Protein AF-A0A099D1D5-F1 (afdb_monomer_lite)

InterPro domains:
  IPR009319 Lactococcus phage , Structural protein [PF06152] (15-95)

Foldseek 3Di:
DPPPPVVVPDPVVVVVVPDPPPVHPDDDDDDDPPPDDDDPDPDDPCNVLVVVLLVLLVQLQVLVLQLLVPPDPVSVVVSVVSNVVSVVVNVVSVVVGVDDDDVVSSDDDPCNNPPDDDPDD

pLDDT: mean 83.21, std 16.21, range [38.31, 98.25]

Secondary structure (DSSP, 8-state):
---STTGGG-HHHHHHTTTT-TT---------TTTSPPPS-SS-TTHHHHHHHHHHHHHHHHHHHHHHT-SSHHHHHHHHHHHHHHHHHHHHHHHSSSPPP-GGGGPPPGGGT--------

Sequence (121 aa):
MVSDAVRLRDRSMRRAAGLFHPNCRHRSSMYVPGVTPRPTSTRAPDDDARQHLRYLERQVRAWKKREAAALSEAAATRARSKIRESQARIRGHVDSTPTKRQRARERISPRQLTQFPHETS

Radius of gyration: 21.99 Å; chains: 1; bounding box: 48×41×61 Å

Organism: NCBI:txid414996

Structure (mmCIF, N/CA/C/O backbone):
data_AF-A0A099D1D5-F1
#
_entry.id   AF-A0A099D1D5-F1
#
loop_
_atom_site.group_PDB
_atom_site.id
_atom_site.type_symbol
_atom_site.label_atom_id
_atom_site.label_alt_id
_atom_site.label_comp_id
_atom_site.label_asym_id
_atom_site.label_entity_id
_atom_site.label_seq_id
_atom_site.pdbx_PDB_ins_code
_atom_site.Cartn_x
_atom_site.Cartn_y
_atom_site.Cartn_z
_atom_site.occupancy
_atom_site.B_iso_or_equiv
_atom_site.auth_seq_id
_atom_site.auth_comp_id
_atom_site.auth_asym_id
_atom_site.auth_atom_id
_atom_site.pdbx_PDB_model_num
ATOM 1 N N . MET A 1 1 ? 7.217 27.751 -36.805 1.00 38.31 1 MET A N 1
ATOM 2 C CA . MET A 1 1 ? 6.575 26.945 -35.740 1.00 38.31 1 MET A CA 1
ATOM 3 C C . MET A 1 1 ? 7.466 25.749 -35.361 1.00 38.31 1 MET A C 1
ATOM 5 O O . MET A 1 1 ? 7.133 24.621 -35.686 1.00 38.31 1 MET A O 1
ATOM 9 N N . VAL A 1 2 ? 8.627 25.971 -34.718 1.00 39.59 2 VAL A N 1
ATOM 10 C CA . VAL A 1 2 ? 9.614 24.899 -34.388 1.00 39.59 2 VAL A CA 1
ATOM 11 C C . VAL A 1 2 ? 10.000 24.914 -32.891 1.00 39.59 2 VAL A C 1
ATOM 13 O O . VAL A 1 2 ? 11.037 24.395 -32.493 1.00 39.59 2 VAL A O 1
ATOM 16 N N . SER A 1 3 ? 9.182 25.518 -32.022 1.00 42.84 3 SER A N 1
ATOM 17 C CA . SER A 1 3 ? 9.655 25.933 -30.687 1.00 42.84 3 SER A CA 1
ATOM 18 C C . SER A 1 3 ? 9.231 25.060 -29.499 1.00 42.84 3 SER A C 1
ATOM 20 O O . SER A 1 3 ? 9.783 25.250 -28.418 1.00 42.84 3 SER A O 1
ATOM 22 N N . ASP A 1 4 ? 8.360 24.059 -29.667 1.00 47.91 4 ASP A N 1
ATOM 23 C CA . ASP A 1 4 ? 7.929 23.214 -28.532 1.00 47.91 4 ASP A CA 1
ATOM 24 C C . ASP A 1 4 ? 8.644 21.856 -28.428 1.00 47.91 4 ASP A C 1
ATOM 26 O O . ASP A 1 4 ? 8.807 21.324 -27.331 1.00 47.91 4 ASP A O 1
ATOM 30 N N . ALA A 1 5 ? 9.189 21.317 -29.524 1.00 44.56 5 ALA A N 1
ATOM 31 C CA . ALA A 1 5 ? 9.855 20.005 -29.512 1.00 44.56 5 ALA A CA 1
ATOM 32 C C . ALA A 1 5 ? 11.318 20.034 -29.012 1.00 44.56 5 ALA A C 1
ATOM 34 O O . ALA A 1 5 ? 11.881 18.999 -28.642 1.00 44.56 5 ALA A O 1
ATOM 35 N N . VAL A 1 6 ? 11.965 21.206 -28.995 1.00 46.78 6 VAL A N 1
ATOM 36 C CA . VAL A 1 6 ? 13.348 21.363 -28.495 1.00 46.78 6 VAL A CA 1
ATOM 37 C C . VAL A 1 6 ? 13.376 21.540 -26.969 1.00 46.78 6 VAL A C 1
ATOM 39 O O . VAL A 1 6 ? 14.327 21.103 -26.320 1.00 46.78 6 VAL A O 1
ATOM 42 N N . ARG A 1 7 ? 12.304 22.079 -26.372 1.00 45.16 7 ARG A N 1
ATOM 43 C CA . ARG A 1 7 ? 12.214 22.418 -24.937 1.00 45.16 7 ARG A CA 1
ATOM 44 C C . ARG A 1 7 ? 12.351 21.230 -23.992 1.00 45.16 7 ARG A C 1
ATOM 46 O O . ARG A 1 7 ? 12.932 21.355 -22.923 1.00 45.16 7 ARG A O 1
ATOM 53 N N . LEU A 1 8 ? 11.900 20.049 -24.399 1.00 49.91 8 LEU A N 1
ATOM 54 C CA . LEU A 1 8 ? 12.033 18.847 -23.579 1.00 49.91 8 LEU A CA 1
ATOM 55 C C . LEU A 1 8 ? 13.401 18.171 -23.708 1.00 49.91 8 LEU A C 1
ATOM 57 O O . LEU A 1 8 ? 13.542 17.073 -23.188 1.00 49.91 8 LEU A O 1
ATOM 61 N N . ARG A 1 9 ? 14.411 18.732 -24.388 1.00 55.81 9 ARG A N 1
ATOM 62 C CA . ARG A 1 9 ? 15.760 18.124 -24.457 1.00 55.81 9 ARG A CA 1
ATOM 63 C C . ARG A 1 9 ? 16.641 18.476 -23.260 1.00 55.81 9 ARG A C 1
ATOM 65 O O . ARG A 1 9 ? 17.536 17.699 -22.938 1.00 55.81 9 ARG A O 1
ATOM 72 N N . ASP A 1 10 ? 16.353 19.582 -22.578 1.00 66.44 10 ASP A N 1
ATOM 73 C CA . ASP A 1 10 ? 17.105 20.008 -21.403 1.00 66.44 10 ASP A CA 1
ATOM 74 C C . ASP A 1 10 ? 16.725 19.188 -20.153 1.00 66.44 10 ASP A C 1
ATOM 76 O O . ASP A 1 10 ? 15.554 19.011 -19.800 1.00 66.44 10 ASP A O 1
ATOM 80 N N . ARG A 1 11 ? 17.744 18.674 -19.458 1.00 65.50 11 ARG A N 1
ATOM 81 C CA . ARG A 1 11 ? 17.602 17.901 -18.218 1.00 65.50 11 ARG A CA 1
ATOM 82 C C . ARG A 1 11 ? 17.013 18.750 -17.090 1.00 65.50 11 ARG A C 1
ATOM 84 O O . ARG A 1 11 ? 16.318 18.189 -16.241 1.00 65.50 11 ARG A O 1
ATOM 91 N N . SER A 1 12 ? 17.285 20.057 -17.067 1.00 71.25 12 SER A N 1
ATOM 92 C CA . SER A 1 12 ? 16.803 20.963 -16.017 1.00 71.25 12 SER A CA 1
ATOM 93 C C . SER A 1 12 ? 15.268 21.058 -16.021 1.00 71.25 12 SER A C 1
ATOM 95 O O . SER A 1 12 ? 14.624 20.813 -15.000 1.00 71.25 12 SER A O 1
ATOM 97 N N . MET A 1 13 ? 14.671 21.246 -17.201 1.00 68.38 13 MET A N 1
ATOM 98 C CA . MET A 1 13 ? 13.221 21.332 -17.388 1.00 68.38 13 MET A CA 1
ATOM 99 C C . MET A 1 13 ? 12.520 20.002 -17.097 1.00 68.38 13 MET A C 1
ATOM 101 O O . MET A 1 13 ? 11.460 19.975 -16.479 1.00 68.38 13 MET A O 1
ATOM 105 N N . ARG A 1 14 ? 13.135 18.866 -17.456 1.00 72.25 14 ARG A N 1
ATOM 106 C CA . ARG A 1 14 ? 12.592 17.541 -17.105 1.00 72.25 14 ARG A CA 1
ATOM 107 C C . ARG A 1 14 ? 12.571 17.302 -15.598 1.00 72.25 14 ARG A C 1
ATOM 109 O O . ARG A 1 14 ? 11.641 16.677 -15.099 1.00 72.25 14 ARG A O 1
ATOM 116 N N . ARG A 1 15 ? 13.588 17.775 -14.871 1.00 80.00 15 ARG A N 1
ATOM 117 C CA . ARG A 1 15 ? 13.624 17.705 -13.402 1.00 80.00 15 ARG A CA 1
ATOM 118 C C . ARG A 1 15 ? 12.544 18.579 -12.776 1.00 80.00 15 ARG A C 1
ATOM 120 O O . ARG A 1 15 ? 11.869 18.108 -11.868 1.00 80.00 15 ARG A O 1
ATOM 127 N N . ALA A 1 16 ? 12.328 19.784 -13.306 1.00 82.06 16 ALA A N 1
ATOM 128 C CA . ALA A 1 16 ? 11.200 20.628 -12.908 1.00 82.06 16 ALA A CA 1
ATOM 129 C C . ALA A 1 16 ? 9.847 19.932 -13.163 1.00 82.06 16 ALA A C 1
ATOM 131 O O . ALA A 1 16 ? 8.938 20.030 -12.347 1.00 82.06 16 ALA A O 1
ATOM 132 N N . ALA A 1 17 ? 9.752 19.134 -14.231 1.00 81.00 17 ALA A N 1
ATOM 133 C CA . ALA A 1 17 ? 8.604 18.277 -14.530 1.00 81.00 17 ALA A CA 1
ATOM 134 C C . ALA A 1 17 ? 8.571 16.937 -13.748 1.00 81.00 17 ALA A C 1
ATOM 136 O O . ALA A 1 17 ? 7.743 16.076 -14.039 1.00 81.00 17 ALA A O 1
ATOM 137 N N . GLY A 1 18 ? 9.457 16.726 -12.765 1.00 80.94 18 GLY A N 1
ATOM 138 C CA . GLY A 1 18 ? 9.436 15.564 -11.865 1.00 80.94 18 GLY A CA 1
ATOM 139 C C . GLY A 1 18 ? 10.392 14.414 -12.214 1.00 80.94 18 GLY A C 1
ATOM 140 O O . GLY A 1 18 ? 10.430 13.404 -11.507 1.00 80.94 18 GLY A O 1
ATOM 141 N N . LEU A 1 19 ? 11.216 14.520 -13.258 1.00 83.62 19 LEU A N 1
ATOM 142 C CA . LEU A 1 19 ? 12.238 13.506 -13.535 1.00 83.62 19 LEU A CA 1
ATOM 143 C C . LEU A 1 19 ? 13.230 13.404 -12.358 1.00 83.62 19 LEU A C 1
ATOM 145 O O . LEU A 1 19 ? 13.804 14.407 -11.943 1.00 83.62 19 LEU A O 1
ATOM 149 N N . PHE A 1 20 ? 13.476 12.182 -11.871 1.00 84.81 20 PHE A N 1
ATOM 150 C CA . PHE A 1 20 ? 14.286 11.888 -10.673 1.00 84.81 20 PHE A CA 1
ATOM 151 C C . PHE A 1 20 ? 13.692 12.360 -9.329 1.00 84.81 20 PHE A C 1
ATOM 153 O O . PHE A 1 20 ? 14.436 12.529 -8.365 1.00 84.81 20 PHE A O 1
ATOM 160 N N . HIS A 1 21 ? 12.368 12.533 -9.212 1.00 82.25 21 HIS A N 1
ATOM 161 C CA . HIS A 1 21 ? 11.742 12.709 -7.892 1.00 82.25 21 HIS A CA 1
ATOM 162 C C . HIS A 1 21 ? 11.942 11.450 -7.002 1.00 82.25 21 HIS A C 1
ATOM 164 O O . HIS A 1 21 ? 12.177 10.365 -7.531 1.00 82.25 21 HIS A O 1
ATOM 170 N N . PRO A 1 22 ? 11.797 11.517 -5.664 1.00 82.00 22 PRO A N 1
ATOM 171 C CA . PRO A 1 22 ? 12.161 10.407 -4.761 1.00 82.00 22 PRO A CA 1
ATOM 172 C C . PRO A 1 22 ? 11.474 9.053 -5.033 1.00 82.00 22 PRO A C 1
ATOM 174 O O . PRO A 1 22 ? 12.060 7.995 -4.835 1.00 82.00 22 PRO A O 1
ATOM 177 N N . ASN A 1 23 ? 10.229 9.073 -5.517 1.00 74.44 23 ASN A N 1
ATOM 178 C CA . ASN A 1 23 ? 9.481 7.872 -5.927 1.00 74.44 23 ASN A CA 1
ATOM 179 C C . ASN A 1 23 ? 9.704 7.453 -7.398 1.00 74.44 23 ASN A C 1
ATOM 181 O O . ASN A 1 23 ? 9.134 6.460 -7.849 1.00 74.44 23 ASN A O 1
ATOM 185 N N . CYS A 1 24 ? 10.491 8.212 -8.157 1.00 76.38 24 CYS A N 1
ATOM 186 C CA . CYS A 1 24 ? 10.741 8.035 -9.581 1.00 76.38 24 CYS A CA 1
ATOM 187 C C . CYS A 1 24 ? 11.914 7.071 -9.771 1.00 76.38 24 CYS A C 1
ATOM 189 O O . CYS A 1 24 ? 13.004 7.315 -9.264 1.00 76.38 24 CYS A O 1
ATOM 191 N N . ARG A 1 25 ? 11.731 5.987 -10.529 1.00 76.19 25 ARG A N 1
ATOM 192 C CA . ARG A 1 25 ? 12.775 4.959 -10.738 1.00 76.19 25 ARG A CA 1
ATOM 193 C C . ARG A 1 25 ? 13.635 5.169 -11.977 1.00 76.19 25 ARG A C 1
ATOM 195 O O . ARG A 1 25 ? 14.268 4.238 -12.465 1.00 76.19 25 ARG A O 1
ATOM 202 N N . HIS A 1 26 ? 13.638 6.381 -12.510 1.00 81.62 26 HIS A N 1
ATOM 203 C CA . HIS A 1 26 ? 14.430 6.686 -13.688 1.00 81.62 26 HIS A CA 1
ATOM 204 C C . HIS A 1 26 ? 15.918 6.563 -13.365 1.00 81.62 26 HIS A C 1
ATOM 206 O O . HIS A 1 26 ? 16.386 7.030 -12.327 1.00 81.62 26 HIS A O 1
ATOM 212 N N . ARG A 1 27 ? 16.664 5.955 -14.286 1.00 79.19 27 ARG A N 1
ATOM 213 C CA . ARG A 1 27 ? 18.122 5.856 -14.234 1.00 79.19 27 ARG A CA 1
ATOM 214 C C . ARG A 1 27 ? 18.702 6.624 -15.412 1.00 79.19 27 ARG A C 1
ATOM 216 O O . ARG A 1 27 ? 18.189 6.530 -16.522 1.00 79.19 27 ARG A O 1
ATOM 223 N N . SER A 1 28 ? 19.770 7.380 -15.177 1.00 84.12 28 SER A N 1
ATOM 224 C CA . SER A 1 28 ? 20.588 7.931 -16.259 1.00 84.12 28 SER A CA 1
ATOM 225 C C . SER A 1 28 ? 21.691 6.942 -16.618 1.00 84.12 28 SER A C 1
ATOM 227 O O . SER A 1 28 ? 22.440 6.518 -15.740 1.00 84.12 28 SER A O 1
ATOM 229 N N . SER A 1 29 ? 21.806 6.608 -17.898 1.00 83.31 29 SER A N 1
ATOM 230 C CA . SER A 1 29 ? 22.930 5.866 -18.471 1.00 83.31 29 SER A CA 1
ATOM 231 C C . SER A 1 29 ? 23.528 6.654 -19.633 1.00 83.31 29 SER A C 1
ATOM 233 O O . SER A 1 29 ? 22.834 7.456 -20.260 1.00 83.31 29 SER A O 1
ATOM 235 N N . MET A 1 30 ? 24.813 6.434 -19.911 1.00 87.31 30 MET A N 1
ATOM 236 C CA . MET A 1 30 ? 25.472 7.009 -21.082 1.00 87.31 30 MET A CA 1
ATOM 237 C C . MET A 1 30 ? 24.898 6.389 -22.359 1.00 87.31 30 MET A C 1
ATOM 239 O O . MET A 1 30 ? 24.620 5.191 -22.390 1.00 87.31 30 MET A O 1
ATOM 243 N N . TYR A 1 31 ? 24.715 7.209 -23.392 1.00 86.62 31 TYR A N 1
ATOM 244 C CA . TYR A 1 31 ? 24.371 6.760 -24.737 1.00 86.62 31 TYR A CA 1
ATOM 245 C C . TYR A 1 31 ? 25.647 6.714 -25.580 1.00 86.62 31 TYR A C 1
ATOM 247 O O . TYR A 1 31 ? 26.373 7.706 -25.635 1.00 86.62 31 TYR A O 1
ATOM 255 N N . VAL A 1 32 ? 25.907 5.579 -26.226 1.00 92.19 32 VAL A N 1
ATOM 256 C CA . VAL A 1 32 ? 27.046 5.372 -27.126 1.00 92.19 32 VAL A CA 1
ATOM 257 C C . VAL A 1 32 ? 26.489 5.010 -28.506 1.00 92.19 32 VAL A C 1
ATOM 259 O O . VAL A 1 32 ? 25.877 3.945 -28.648 1.00 92.19 32 VAL A O 1
ATOM 262 N N . PRO A 1 33 ? 26.656 5.872 -29.527 1.00 90.38 33 PRO A N 1
ATOM 263 C CA . PRO A 1 33 ? 26.159 5.604 -30.874 1.00 90.38 33 PRO A CA 1
ATOM 264 C C . PRO A 1 33 ? 26.642 4.246 -31.400 1.00 90.38 33 PRO A C 1
ATOM 266 O O . PRO A 1 33 ? 27.806 3.898 -31.241 1.00 90.38 33 PRO A O 1
ATOM 269 N N . GLY A 1 34 ? 25.740 3.463 -31.994 1.00 90.88 34 GLY A N 1
ATOM 270 C CA . GLY A 1 34 ? 26.055 2.136 -32.543 1.00 90.88 34 GLY A CA 1
ATOM 271 C C . GLY A 1 34 ? 26.193 1.006 -31.514 1.00 90.88 34 GLY A C 1
ATOM 272 O O . GLY A 1 34 ? 26.165 -0.154 -31.905 1.00 90.88 34 GLY A O 1
ATOM 273 N N . VAL A 1 35 ? 26.278 1.317 -30.215 1.00 91.50 35 VAL A N 1
ATOM 274 C CA . VAL A 1 35 ? 26.417 0.316 -29.140 1.00 91.50 35 VAL A CA 1
ATOM 275 C C . VAL A 1 35 ? 25.187 0.278 -28.238 1.00 91.50 35 VAL A C 1
ATOM 277 O O . VAL A 1 35 ? 24.691 -0.795 -27.906 1.00 91.50 35 VAL A O 1
ATOM 280 N N . THR A 1 36 ? 24.666 1.435 -27.819 1.00 87.12 36 THR A N 1
ATOM 281 C CA . THR A 1 36 ? 23.516 1.468 -26.908 1.00 87.12 36 THR A CA 1
ATOM 282 C C . THR A 1 36 ? 22.204 1.335 -27.676 1.00 87.12 36 THR A C 1
ATOM 284 O O . THR A 1 36 ? 21.883 2.229 -28.468 1.00 87.12 36 THR A O 1
ATOM 287 N N . PRO A 1 37 ? 21.406 0.282 -27.423 1.00 83.12 37 PRO A N 1
ATOM 288 C CA . PRO A 1 37 ? 20.100 0.148 -28.044 1.00 83.12 37 PRO A CA 1
ATOM 289 C C . PRO A 1 37 ? 19.169 1.259 -27.554 1.00 83.12 37 PRO A C 1
ATOM 291 O O . PRO A 1 37 ? 19.215 1.683 -26.394 1.00 83.12 37 PRO A O 1
ATOM 294 N N . ARG A 1 38 ? 18.293 1.732 -28.443 1.00 81.12 38 ARG A N 1
ATOM 295 C CA . ARG A 1 38 ? 17.258 2.695 -28.067 1.00 81.12 38 ARG A CA 1
ATOM 296 C C . ARG A 1 38 ? 16.272 2.014 -27.103 1.00 81.12 38 ARG A C 1
ATOM 298 O O . ARG A 1 38 ? 15.743 0.959 -27.449 1.00 81.12 38 ARG A O 1
ATOM 305 N N . PRO A 1 39 ? 15.982 2.601 -25.928 1.00 72.88 39 PRO A N 1
ATOM 306 C CA . PRO A 1 39 ? 14.974 2.045 -25.035 1.00 72.88 39 PRO A CA 1
ATOM 307 C C . PRO A 1 39 ? 13.593 2.107 -25.700 1.00 72.88 39 PRO A C 1
ATOM 309 O O . PRO A 1 39 ? 13.210 3.138 -26.254 1.00 72.88 39 PRO A O 1
ATOM 312 N N . THR A 1 40 ? 12.851 1.002 -25.645 1.00 77.06 40 THR A N 1
ATOM 313 C CA . THR A 1 40 ? 11.513 0.861 -26.245 1.00 77.06 40 THR A CA 1
ATOM 314 C C . THR A 1 40 ? 10.390 1.268 -25.296 1.00 77.06 40 THR A C 1
ATOM 316 O O . THR A 1 40 ? 9.348 1.735 -25.744 1.00 77.06 40 THR A O 1
ATOM 319 N N . SER A 1 41 ? 10.594 1.141 -23.983 1.00 74.06 41 SER A N 1
ATOM 320 C CA . SER A 1 41 ? 9.650 1.622 -22.976 1.00 74.06 41 SER A CA 1
ATOM 321 C C . SER A 1 41 ? 10.364 2.008 -21.681 1.00 74.06 41 SER A C 1
ATOM 323 O O . SER A 1 41 ? 11.406 1.455 -21.333 1.00 74.06 41 SER A O 1
ATOM 325 N N . THR A 1 42 ? 9.785 2.968 -20.961 1.00 71.75 42 THR A N 1
ATOM 326 C CA . THR A 1 42 ? 10.267 3.404 -19.637 1.00 71.75 42 THR A CA 1
ATOM 327 C C . THR A 1 42 ? 9.499 2.725 -18.496 1.00 71.75 42 THR A C 1
ATOM 329 O O . THR A 1 42 ? 9.867 2.851 -17.328 1.00 71.75 42 THR A O 1
ATOM 332 N N . ARG A 1 43 ? 8.413 2.010 -18.814 1.00 74.12 43 ARG A N 1
ATOM 333 C CA . ARG A 1 43 ? 7.505 1.409 -17.837 1.00 74.12 43 ARG A CA 1
ATOM 334 C C . ARG A 1 43 ? 7.870 -0.048 -17.581 1.00 74.12 43 ARG A C 1
ATOM 336 O O . ARG A 1 43 ? 7.993 -0.824 -18.520 1.00 74.12 43 ARG A O 1
ATOM 343 N N . ALA A 1 44 ? 7.997 -0.426 -16.311 1.00 74.44 44 ALA A N 1
ATOM 344 C CA . ALA A 1 44 ? 8.167 -1.830 -15.955 1.00 74.44 44 ALA A CA 1
ATOM 345 C C . ALA A 1 44 ? 6.854 -2.609 -16.198 1.00 74.44 44 ALA A C 1
ATOM 347 O O . ALA A 1 44 ? 5.785 -2.073 -15.892 1.00 74.44 44 ALA A O 1
ATOM 348 N N . PRO A 1 45 ? 6.904 -3.865 -16.683 1.00 74.88 45 PRO A N 1
ATOM 349 C CA . PRO A 1 45 ? 5.701 -4.658 -16.963 1.00 74.88 45 PRO A CA 1
ATOM 350 C C . PRO A 1 45 ? 4.783 -4.871 -15.747 1.00 74.88 45 PRO A C 1
ATOM 352 O O . PRO A 1 45 ? 3.579 -5.040 -15.900 1.00 74.88 45 PRO A O 1
ATOM 355 N N . ASP A 1 46 ? 5.338 -4.847 -14.531 1.00 83.50 46 ASP A N 1
ATOM 356 C CA . ASP A 1 46 ? 4.623 -5.085 -13.272 1.00 83.50 46 ASP A CA 1
ATOM 357 C C . ASP A 1 46 ? 4.182 -3.797 -12.551 1.00 83.50 46 ASP A C 1
ATOM 359 O O . ASP A 1 46 ? 3.640 -3.857 -11.441 1.00 83.50 46 ASP A O 1
ATOM 363 N N . ASP A 1 47 ? 4.423 -2.624 -13.146 1.00 84.25 47 ASP A N 1
ATOM 364 C CA . ASP A 1 47 ? 4.250 -1.342 -12.464 1.00 84.25 47 ASP A CA 1
ATOM 365 C C . ASP A 1 47 ? 2.785 -1.102 -12.071 1.00 84.25 47 ASP A C 1
ATOM 367 O O . ASP A 1 47 ? 2.507 -0.772 -10.918 1.00 84.25 47 ASP A O 1
ATOM 371 N N . ASP A 1 48 ? 1.833 -1.391 -12.966 1.00 88.88 48 ASP A N 1
ATOM 372 C CA . ASP A 1 48 ? 0.392 -1.296 -12.683 1.00 88.88 48 ASP A CA 1
ATOM 373 C C . ASP A 1 48 ? -0.026 -2.167 -11.502 1.00 88.88 48 ASP A C 1
ATOM 375 O O . ASP A 1 48 ? -0.672 -1.699 -10.559 1.00 88.88 48 ASP A O 1
ATOM 379 N N . ALA A 1 49 ? 0.399 -3.432 -11.510 1.00 93.00 49 ALA A N 1
ATOM 380 C CA . ALA A 1 49 ? 0.076 -4.363 -10.441 1.00 93.00 49 ALA A CA 1
ATOM 381 C C . ALA A 1 49 ? 0.636 -3.869 -9.098 1.00 93.00 49 ALA A C 1
ATOM 383 O O . ALA A 1 49 ? -0.028 -3.955 -8.061 1.00 93.00 49 ALA A O 1
ATOM 384 N N . ARG A 1 50 ? 1.846 -3.302 -9.092 1.00 90.69 50 ARG A N 1
ATOM 385 C CA . ARG A 1 50 ? 2.455 -2.747 -7.877 1.00 90.69 50 ARG A CA 1
ATOM 386 C C . ARG A 1 50 ? 1.739 -1.496 -7.393 1.00 90.69 50 ARG A C 1
ATOM 388 O O . ARG A 1 50 ? 1.560 -1.350 -6.181 1.00 90.69 50 ARG A O 1
ATOM 395 N N . GLN A 1 51 ? 1.346 -0.602 -8.296 1.00 91.44 51 GLN A N 1
ATOM 396 C CA . GLN A 1 51 ? 0.599 0.606 -7.947 1.00 91.44 51 GLN A CA 1
ATOM 397 C C . GLN A 1 51 ? -0.781 0.260 -7.388 1.00 91.44 51 GLN A C 1
ATOM 399 O O . GLN A 1 51 ? -1.181 0.814 -6.358 1.00 91.44 51 GLN A O 1
ATOM 404 N N . HIS A 1 52 ? -1.466 -0.716 -7.986 1.00 94.94 52 HIS A N 1
ATOM 405 C CA . HIS A 1 52 ? -2.745 -1.202 -7.483 1.00 94.94 52 HIS A CA 1
ATOM 406 C C . HIS A 1 52 ? -2.602 -1.819 -6.084 1.00 94.94 52 HIS A C 1
ATOM 408 O O . HIS A 1 52 ? -3.338 -1.448 -5.167 1.00 94.94 52 HIS A O 1
ATOM 414 N N . LEU A 1 53 ? -1.579 -2.653 -5.855 1.00 96.06 53 LEU A N 1
ATOM 415 C CA . LEU A 1 53 ? -1.294 -3.188 -4.521 1.00 96.06 53 LEU A CA 1
ATOM 416 C C . LEU A 1 53 ? -1.046 -2.066 -3.494 1.00 96.06 53 LEU A C 1
ATOM 418 O O . LEU A 1 53 ? -1.575 -2.113 -2.383 1.00 96.06 53 LEU A O 1
ATOM 422 N N . ARG A 1 54 ? -0.292 -1.017 -3.857 1.00 94.88 54 ARG A N 1
ATOM 423 C CA . ARG A 1 54 ? -0.059 0.151 -2.982 1.00 94.88 54 ARG A CA 1
ATOM 424 C C . ARG A 1 54 ? -1.340 0.904 -2.662 1.00 94.88 54 ARG A C 1
ATOM 426 O O . ARG A 1 54 ? -1.488 1.393 -1.541 1.00 94.88 54 ARG A O 1
ATOM 433 N N . TYR A 1 55 ? -2.246 1.021 -3.627 1.00 96.19 55 TYR A N 1
ATOM 434 C CA . TYR A 1 55 ? -3.559 1.609 -3.405 1.00 96.19 55 TYR A CA 1
ATOM 435 C C . TYR A 1 55 ? -4.339 0.813 -2.353 1.00 96.19 55 TYR A C 1
ATOM 437 O O . TYR A 1 55 ? -4.765 1.392 -1.355 1.00 96.19 55 TYR A O 1
ATOM 445 N N . LEU A 1 56 ? -4.426 -0.510 -2.495 1.00 97.25 56 LEU A N 1
ATOM 446 C CA . LEU A 1 56 ? -5.129 -1.363 -1.534 1.00 97.25 56 LEU A CA 1
ATOM 447 C C . LEU A 1 56 ? -4.500 -1.313 -0.128 1.00 97.25 56 LEU A C 1
ATOM 449 O O . LEU A 1 56 ? -5.213 -1.187 0.868 1.00 97.25 56 LEU A O 1
ATOM 453 N N . GLU A 1 57 ? -3.167 -1.330 -0.028 1.00 97.00 57 GLU A N 1
ATOM 454 C CA . GLU A 1 57 ? -2.446 -1.177 1.248 1.00 97.00 57 GLU A CA 1
ATOM 455 C C . GLU A 1 57 ? -2.768 0.167 1.938 1.00 97.00 57 GLU A C 1
ATOM 457 O O . GLU A 1 57 ? -2.919 0.224 3.164 1.00 97.00 57 GLU A O 1
ATOM 462 N N . ARG A 1 58 ? -2.906 1.263 1.170 1.00 96.50 58 ARG A N 1
ATOM 463 C CA . ARG A 1 58 ? -3.336 2.570 1.704 1.00 96.50 58 ARG A CA 1
ATOM 464 C C . ARG A 1 58 ? -4.759 2.515 2.254 1.00 96.50 58 ARG A C 1
ATOM 466 O O . ARG A 1 58 ? -4.978 3.054 3.338 1.00 96.50 58 ARG A O 1
ATOM 473 N N . GLN A 1 59 ? -5.678 1.829 1.573 1.00 97.38 59 GLN A N 1
ATOM 474 C CA . GLN A 1 59 ? -7.055 1.665 2.048 1.00 97.38 59 GLN A CA 1
ATOM 475 C C . GLN A 1 59 ? -7.098 0.927 3.389 1.00 97.38 59 GLN A C 1
ATOM 477 O O . GLN A 1 59 ? -7.755 1.394 4.318 1.00 97.38 59 GLN A O 1
ATOM 482 N N . VAL A 1 60 ? -6.328 -0.158 3.542 1.00 97.88 60 VAL A N 1
ATOM 483 C CA . VAL A 1 60 ? -6.226 -0.880 4.824 1.00 97.88 60 VAL A CA 1
ATOM 484 C C . VAL A 1 60 ? -5.768 0.050 5.949 1.00 97.88 60 VAL A C 1
ATOM 486 O O . VAL A 1 60 ? -6.387 0.076 7.012 1.00 97.88 60 VAL A O 1
ATOM 489 N N . ARG A 1 61 ? -4.711 0.844 5.730 1.00 96.31 61 ARG A N 1
ATOM 490 C CA . ARG A 1 61 ? -4.239 1.803 6.743 1.00 96.31 61 ARG A CA 1
ATOM 491 C C . ARG A 1 61 ? -5.283 2.866 7.069 1.00 96.31 61 ARG A C 1
ATOM 493 O O . ARG A 1 61 ? -5.446 3.200 8.236 1.00 96.31 61 ARG A O 1
ATOM 500 N N . ALA A 1 62 ? -5.978 3.392 6.063 1.00 95.56 62 ALA A N 1
ATOM 501 C CA . ALA A 1 62 ? -7.011 4.400 6.265 1.00 95.56 62 ALA A CA 1
ATOM 502 C C . ALA A 1 62 ? -8.155 3.863 7.137 1.00 95.56 62 ALA A C 1
ATOM 504 O O . ALA A 1 62 ? -8.584 4.538 8.068 1.00 95.56 62 ALA A O 1
ATOM 505 N N . TRP A 1 63 ? -8.610 2.631 6.893 1.00 97.44 63 TRP A N 1
ATOM 506 C CA . TRP A 1 63 ? -9.654 2.013 7.712 1.00 97.44 63 TRP A CA 1
ATOM 507 C C . TRP A 1 63 ? -9.180 1.649 9.120 1.00 97.44 63 TRP A C 1
ATOM 509 O O . TRP A 1 63 ? -9.925 1.884 10.061 1.00 97.44 63 TRP A O 1
ATOM 519 N N . LYS A 1 64 ? -7.934 1.193 9.297 1.00 95.81 64 LYS A N 1
ATOM 520 C CA . LYS A 1 64 ? -7.345 0.982 10.634 1.00 95.81 64 LYS A CA 1
ATOM 521 C C . LYS A 1 64 ? -7.252 2.265 11.454 1.00 95.81 64 LYS A C 1
ATOM 523 O O . LYS A 1 64 ? -7.530 2.248 12.645 1.00 95.81 64 LYS A O 1
ATOM 528 N N . LYS A 1 65 ? -6.895 3.387 10.820 1.00 94.81 65 LYS A N 1
ATOM 529 C CA . LYS A 1 65 ? -6.925 4.698 11.484 1.00 94.81 65 LYS A CA 1
ATOM 530 C C . LYS A 1 65 ? -8.344 5.078 11.913 1.00 94.81 65 LYS A C 1
ATOM 532 O O . LYS A 1 65 ? -8.523 5.554 13.023 1.00 94.81 65 LYS A O 1
ATOM 537 N N . ARG A 1 66 ? -9.345 4.840 11.056 1.00 94.62 66 ARG A N 1
ATOM 538 C CA . ARG A 1 66 ? -10.758 5.099 11.387 1.00 94.62 66 ARG A CA 1
ATOM 539 C C . ARG A 1 66 ? -11.286 4.196 12.496 1.00 94.62 66 ARG A C 1
ATOM 541 O O . ARG A 1 66 ? -12.061 4.669 13.307 1.00 94.62 66 ARG A O 1
ATOM 548 N N . GLU A 1 67 ? -10.876 2.930 12.530 1.00 95.88 67 GLU A N 1
ATOM 549 C CA . GLU A 1 67 ? -11.202 2.017 13.629 1.00 95.88 67 GLU A CA 1
ATOM 550 C C . GLU A 1 67 ? -10.627 2.535 14.952 1.00 95.88 67 GLU A C 1
ATOM 552 O O . GLU A 1 67 ? -11.356 2.630 15.930 1.00 95.88 67 GLU A O 1
ATOM 557 N N . ALA A 1 68 ? -9.349 2.925 14.964 1.00 93.38 68 ALA A N 1
ATOM 558 C CA . ALA A 1 68 ? -8.691 3.445 16.162 1.00 93.38 68 ALA A CA 1
ATOM 559 C C . ALA A 1 68 ? -9.283 4.779 16.656 1.00 93.38 68 ALA A C 1
ATOM 561 O O . ALA A 1 68 ? -9.237 5.056 17.847 1.00 93.38 68 ALA A O 1
ATOM 562 N N . ALA A 1 69 ? -9.831 5.595 15.752 1.00 92.50 69 ALA A N 1
ATOM 563 C CA . ALA A 1 69 ? -10.475 6.871 16.066 1.00 92.50 69 ALA A CA 1
ATOM 564 C C . ALA A 1 69 ? -12.010 6.770 16.206 1.00 92.50 69 ALA A C 1
ATOM 566 O O . ALA A 1 69 ? -12.693 7.794 16.238 1.00 92.50 69 ALA A O 1
ATOM 567 N N . ALA A 1 70 ? -12.583 5.563 16.215 1.00 94.44 70 ALA A N 1
ATOM 568 C CA . ALA A 1 70 ? -14.028 5.387 16.261 1.00 94.44 70 ALA A CA 1
ATOM 569 C C . ALA A 1 70 ? -14.591 5.759 17.642 1.00 94.44 70 ALA A C 1
ATOM 571 O O . ALA A 1 70 ? -14.177 5.210 18.656 1.00 94.44 70 ALA A O 1
ATOM 572 N N . LEU A 1 71 ? -15.591 6.645 17.661 1.00 94.06 71 LEU A N 1
ATOM 573 C CA . LEU A 1 71 ? -16.293 7.061 18.885 1.00 94.06 71 LEU A CA 1
ATOM 574 C C . LEU A 1 71 ? -17.457 6.131 19.267 1.00 94.06 71 LEU A C 1
ATOM 576 O O . LEU A 1 71 ? -18.061 6.294 20.320 1.00 94.06 71 LEU A O 1
ATOM 580 N N . SER A 1 72 ? -17.810 5.179 18.400 1.00 96.62 72 SER A N 1
ATOM 581 C CA . SER A 1 72 ? -18.894 4.225 18.635 1.00 96.62 72 SER A CA 1
ATOM 582 C C . SER A 1 72 ? -18.535 2.832 18.135 1.00 96.62 72 SER A C 1
ATOM 584 O O . SER A 1 72 ? -17.826 2.674 17.134 1.00 96.62 72 SER A O 1
ATOM 586 N N . GLU A 1 73 ? -19.091 1.808 18.783 1.00 95.62 73 GLU A N 1
ATOM 587 C CA . GLU A 1 73 ? -18.844 0.413 18.401 1.00 95.62 73 GLU A CA 1
ATOM 588 C C . GLU A 1 73 ? -19.387 0.097 17.000 1.00 95.62 73 GLU A C 1
ATOM 590 O O . GLU A 1 73 ? -18.780 -0.655 16.235 1.00 95.62 73 GLU A O 1
ATOM 595 N N . ALA A 1 74 ? -20.492 0.737 16.603 1.00 96.81 74 ALA A N 1
ATOM 596 C CA . ALA A 1 74 ? -21.017 0.635 15.246 1.00 96.81 74 ALA A CA 1
ATOM 597 C C . ALA A 1 74 ? -20.008 1.154 14.204 1.00 96.81 74 ALA A C 1
ATOM 599 O O . ALA A 1 74 ? -19.797 0.513 13.170 1.00 96.81 74 ALA A O 1
ATOM 600 N N . ALA A 1 75 ? -19.351 2.290 14.466 1.00 95.50 75 ALA A N 1
ATOM 601 C CA . ALA A 1 75 ? -18.324 2.831 13.578 1.00 95.50 75 ALA A CA 1
ATOM 602 C C . ALA A 1 75 ? -17.071 1.938 13.546 1.00 95.50 75 ALA A C 1
ATOM 604 O O . ALA A 1 75 ? -16.561 1.649 12.458 1.00 95.50 75 ALA A O 1
ATOM 605 N N . ALA A 1 76 ? -16.630 1.434 14.703 1.00 96.62 76 ALA A N 1
ATOM 606 C CA . ALA A 1 76 ? -15.511 0.499 14.801 1.00 96.62 76 ALA A CA 1
ATOM 607 C C . ALA A 1 76 ? -15.787 -0.792 14.011 1.00 96.62 76 ALA A C 1
ATOM 609 O O . ALA A 1 76 ? -14.969 -1.226 13.198 1.00 96.62 76 ALA A O 1
ATOM 610 N N . THR A 1 77 ? -16.986 -1.359 14.151 1.00 97.81 77 THR A N 1
ATOM 611 C CA . THR A 1 77 ? -17.410 -2.574 13.441 1.00 97.81 77 THR A CA 1
ATOM 612 C C . THR A 1 77 ? -17.436 -2.377 11.925 1.00 97.81 77 THR A C 1
ATOM 614 O O . THR A 1 77 ? -16.914 -3.213 11.177 1.00 97.81 77 THR A O 1
ATOM 617 N N . ARG A 1 78 ? -17.967 -1.245 11.441 1.00 97.50 78 ARG A N 1
ATOM 618 C CA . ARG A 1 78 ? -17.926 -0.903 10.007 1.00 97.50 78 ARG A CA 1
ATOM 619 C C . ARG A 1 78 ? -16.487 -0.788 9.502 1.00 97.50 78 ARG A C 1
ATOM 621 O O . ARG A 1 78 ? -16.172 -1.322 8.436 1.00 97.50 78 ARG A O 1
ATOM 628 N N . ALA A 1 79 ? -15.605 -0.144 10.267 1.00 97.25 79 ALA A N 1
ATOM 629 C CA . ALA A 1 79 ? -14.196 -0.013 9.909 1.00 97.25 79 ALA A CA 1
ATOM 630 C C . ALA A 1 79 ? -13.495 -1.384 9.840 1.00 97.25 79 ALA A C 1
ATOM 632 O O . ALA A 1 79 ? -12.833 -1.674 8.841 1.00 97.25 79 ALA A O 1
ATOM 633 N N . ARG A 1 80 ? -13.722 -2.272 10.820 1.00 98.00 80 ARG A N 1
ATOM 634 C CA . ARG A 1 80 ? -13.228 -3.665 10.816 1.00 98.00 80 ARG A CA 1
ATOM 635 C C . ARG A 1 80 ? -13.685 -4.442 9.586 1.00 98.00 80 ARG A C 1
ATOM 637 O O . ARG A 1 80 ? -12.878 -5.130 8.960 1.00 98.00 80 ARG A O 1
ATOM 644 N N . SER A 1 81 ? -14.956 -4.309 9.207 1.00 98.25 81 SER A N 1
ATOM 645 C CA . SER A 1 81 ? -15.491 -4.934 7.991 1.00 98.25 81 SER A CA 1
ATOM 646 C C . SER A 1 81 ? -14.737 -4.461 6.741 1.00 98.25 81 SER A C 1
ATOM 648 O O . SER A 1 81 ? -14.232 -5.274 5.963 1.00 98.25 81 SER A O 1
ATOM 650 N N . LYS A 1 82 ? -14.521 -3.146 6.606 1.00 98.00 82 LYS A N 1
ATOM 651 C CA . LYS A 1 82 ? -13.773 -2.568 5.479 1.00 98.00 82 LYS A CA 1
ATOM 652 C C . LYS A 1 82 ? -12.291 -2.940 5.453 1.00 98.00 82 LYS A C 1
ATOM 654 O O . LYS A 1 82 ? -11.719 -3.088 4.367 1.00 98.00 82 LYS A O 1
ATOM 659 N N . ILE A 1 83 ? -11.666 -3.144 6.614 1.00 98.12 83 ILE A N 1
ATOM 660 C CA . ILE A 1 83 ? -10.306 -3.695 6.704 1.00 98.12 83 ILE A CA 1
ATOM 661 C C . ILE A 1 83 ? -10.277 -5.098 6.096 1.00 98.12 83 ILE A C 1
ATOM 663 O O . ILE A 1 83 ? -9.440 -5.361 5.233 1.00 98.12 83 ILE A O 1
ATOM 667 N N . ARG A 1 84 ? -11.202 -5.980 6.497 1.00 98.12 84 ARG A N 1
ATOM 668 C CA . ARG A 1 84 ? -11.274 -7.362 5.992 1.00 98.12 84 ARG A CA 1
ATOM 669 C C . ARG A 1 84 ? -11.531 -7.404 4.488 1.00 98.12 84 ARG A C 1
ATOM 671 O O . ARG A 1 84 ? -10.834 -8.132 3.786 1.00 98.12 84 ARG A O 1
ATOM 678 N N . GLU A 1 85 ? -12.453 -6.580 3.991 1.00 98.06 85 GLU A N 1
ATOM 679 C CA . GLU A 1 85 ? -12.738 -6.433 2.556 1.00 98.06 85 GLU A CA 1
ATOM 680 C C . GLU A 1 85 ? -11.474 -6.029 1.779 1.00 98.06 85 GLU A C 1
ATOM 682 O O . GLU A 1 85 ? -11.065 -6.693 0.826 1.00 98.06 85 GLU A O 1
ATOM 687 N N . SER A 1 86 ? -10.783 -4.983 2.240 1.00 97.00 86 SER A N 1
ATOM 688 C CA . SER A 1 86 ? -9.550 -4.501 1.606 1.00 97.00 86 SER A CA 1
ATOM 689 C C . SER A 1 86 ? -8.444 -5.564 1.636 1.00 97.00 86 SER A C 1
ATOM 691 O O . SER A 1 86 ? -7.735 -5.758 0.652 1.00 97.00 86 SER A O 1
ATOM 693 N N . GLN A 1 87 ? -8.309 -6.304 2.739 1.00 97.62 87 GLN A N 1
ATOM 694 C CA . GLN A 1 87 ? -7.337 -7.392 2.858 1.00 97.62 87 GLN A CA 1
ATOM 695 C C . GLN A 1 87 ? -7.684 -8.613 1.998 1.00 97.62 87 GLN A C 1
ATOM 697 O O . GLN A 1 87 ? -6.772 -9.308 1.550 1.00 97.62 87 GLN A O 1
ATOM 702 N N . ALA A 1 88 ? -8.968 -8.893 1.764 1.00 97.94 88 ALA A N 1
ATOM 703 C CA . ALA A 1 88 ? -9.406 -9.914 0.817 1.00 97.94 88 ALA A CA 1
ATOM 704 C C . ALA A 1 88 ? -9.025 -9.525 -0.616 1.00 97.94 88 ALA A C 1
ATOM 706 O O . ALA A 1 88 ? -8.411 -10.327 -1.313 1.00 97.94 88 ALA A O 1
ATOM 707 N N . ARG A 1 89 ? -9.251 -8.263 -1.001 1.00 97.62 89 ARG A N 1
ATOM 708 C CA . ARG A 1 89 ? -8.816 -7.729 -2.303 1.00 97.62 89 ARG A CA 1
ATOM 709 C C . ARG A 1 89 ? -7.303 -7.813 -2.497 1.00 97.62 89 ARG A C 1
ATOM 711 O O . ARG A 1 89 ? -6.851 -8.163 -3.578 1.00 97.62 89 ARG A O 1
ATOM 718 N N . ILE A 1 90 ? -6.518 -7.534 -1.452 1.00 97.31 90 ILE A N 1
ATOM 719 C CA . ILE A 1 90 ? -5.057 -7.697 -1.506 1.00 97.31 90 ILE A CA 1
ATOM 720 C C . ILE A 1 90 ? -4.669 -9.156 -1.756 1.00 97.31 90 ILE A C 1
ATOM 722 O O . ILE A 1 90 ? -3.754 -9.390 -2.536 1.00 97.31 90 ILE A O 1
ATOM 726 N N . ARG A 1 91 ? -5.324 -10.119 -1.088 1.00 96.69 91 ARG A N 1
ATOM 727 C CA . ARG A 1 91 ? -5.064 -11.551 -1.316 1.00 96.69 91 ARG A CA 1
ATOM 728 C C . ARG A 1 91 ? -5.336 -11.913 -2.773 1.00 96.69 91 ARG A C 1
ATOM 730 O O . ARG A 1 91 ? -4.399 -12.293 -3.454 1.00 96.69 91 ARG A O 1
ATOM 737 N N . GLY A 1 92 ? -6.539 -11.619 -3.271 1.00 96.88 92 GLY A N 1
ATOM 738 C CA . GLY A 1 92 ? -6.892 -11.900 -4.666 1.00 96.88 92 GLY A CA 1
ATOM 739 C C . GLY A 1 92 ? -5.942 -11.249 -5.679 1.00 96.88 92 GLY A C 1
ATOM 740 O O . GLY A 1 92 ? -5.527 -11.895 -6.631 1.00 96.88 92 GLY A O 1
ATOM 741 N N . HIS A 1 93 ? -5.522 -10.000 -5.444 1.00 96.19 93 HIS A N 1
ATOM 742 C CA . HIS A 1 93 ? -4.565 -9.313 -6.321 1.00 96.19 93 HIS A CA 1
ATOM 743 C C . HIS A 1 93 ? -3.173 -9.959 -6.321 1.00 96.19 93 HIS A C 1
ATOM 745 O O . HIS A 1 93 ? -2.503 -9.991 -7.347 1.00 96.19 93 HIS A O 1
ATOM 751 N N . VAL A 1 94 ? -2.706 -10.435 -5.168 1.00 95.44 94 VAL A N 1
ATOM 752 C CA . VAL A 1 94 ? -1.385 -11.071 -5.018 1.00 95.44 94 VAL A CA 1
ATOM 753 C C . VAL A 1 94 ? -1.393 -12.502 -5.549 1.00 95.44 94 VAL A C 1
ATOM 755 O O . VAL A 1 94 ? -0.371 -12.958 -6.044 1.00 95.44 94 VAL A O 1
ATOM 758 N N . ASP A 1 95 ? -2.539 -13.178 -5.508 1.00 95.94 95 ASP A N 1
ATOM 759 C CA . ASP A 1 95 ? -2.707 -14.502 -6.107 1.00 95.94 95 ASP A CA 1
ATOM 760 C C . ASP A 1 95 ? -2.712 -14.420 -7.647 1.00 95.94 95 ASP A C 1
ATOM 762 O O . ASP A 1 95 ? -2.251 -15.338 -8.320 1.00 95.94 95 ASP A O 1
ATOM 766 N N . SER A 1 96 ? -3.180 -13.300 -8.219 1.00 92.38 96 SER A N 1
ATOM 767 C CA . SER A 1 96 ? -3.291 -13.100 -9.671 1.00 92.38 96 SER A CA 1
ATOM 768 C C . SER A 1 96 ? -2.139 -12.311 -10.311 1.00 92.38 96 SER A C 1
ATOM 770 O O . SER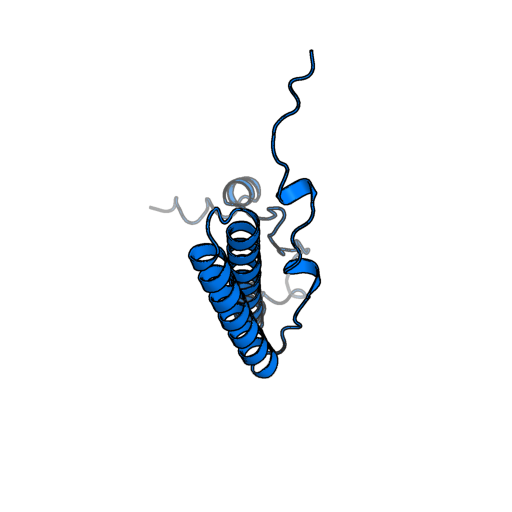 A 1 96 ? -2.152 -12.090 -11.521 1.00 92.38 96 SER A O 1
ATOM 772 N N . THR A 1 97 ? -1.174 -11.806 -9.536 1.00 92.25 97 THR A N 1
ATOM 773 C CA . THR A 1 97 ? -0.075 -10.967 -10.052 1.00 92.25 97 THR A CA 1
ATOM 774 C C . THR A 1 97 ? 1.262 -11.346 -9.415 1.00 92.25 97 THR A C 1
ATOM 776 O O . THR A 1 97 ? 1.283 -11.805 -8.279 1.00 92.25 97 THR A O 1
ATOM 779 N N . PRO A 1 98 ? 2.419 -11.066 -10.051 1.00 89.19 98 PRO A N 1
ATOM 780 C CA . PRO A 1 98 ? 3.737 -11.354 -9.462 1.00 89.19 98 PRO A CA 1
ATOM 781 C C . PRO A 1 98 ? 4.078 -10.479 -8.235 1.00 89.19 98 PRO A C 1
ATOM 783 O O . PRO A 1 98 ? 5.213 -10.464 -7.753 1.00 89.19 98 PRO A O 1
ATOM 786 N N . THR A 1 99 ? 3.130 -9.685 -7.726 1.00 90.25 99 THR A N 1
ATOM 787 C CA . THR A 1 99 ? 3.393 -8.724 -6.658 1.00 90.25 99 THR A CA 1
ATOM 788 C C . THR A 1 99 ? 3.341 -9.376 -5.283 1.00 90.25 99 THR A C 1
ATOM 790 O O . THR A 1 99 ? 2.376 -10.025 -4.916 1.00 90.25 99 THR A O 1
ATOM 793 N N . LYS A 1 100 ? 4.366 -9.148 -4.455 1.00 91.94 100 LYS A N 1
ATOM 794 C CA . LYS A 1 100 ? 4.402 -9.677 -3.084 1.00 91.94 100 LYS A CA 1
ATOM 795 C C . LYS A 1 100 ? 3.762 -8.713 -2.086 1.00 91.94 100 LYS A C 1
ATOM 797 O O . LYS A 1 100 ? 4.230 -7.581 -1.909 1.00 91.94 100 LYS A O 1
ATOM 802 N N . ARG A 1 101 ? 2.756 -9.197 -1.351 1.00 93.94 101 ARG A N 1
ATOM 803 C CA . ARG A 1 101 ? 2.161 -8.488 -0.206 1.00 93.94 101 ARG A CA 1
ATOM 804 C C . ARG A 1 101 ? 3.204 -8.209 0.876 1.00 93.94 101 ARG A C 1
ATOM 806 O O . ARG A 1 101 ? 3.875 -9.128 1.343 1.00 93.94 101 ARG A O 1
ATOM 813 N N . GLN A 1 102 ? 3.286 -6.967 1.356 1.00 94.00 102 GLN A N 1
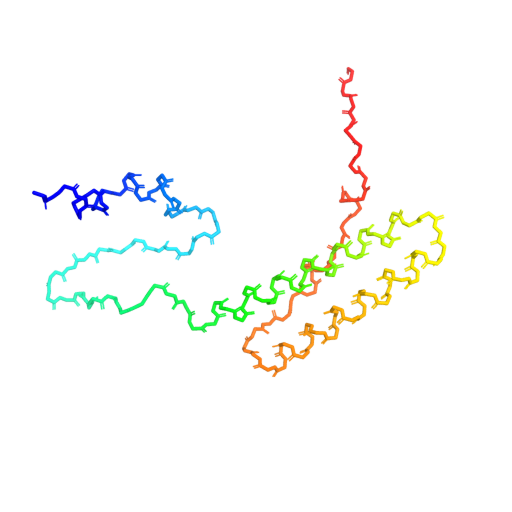ATOM 814 C CA . GLN A 1 102 ? 4.139 -6.617 2.498 1.00 94.00 102 GLN A CA 1
ATOM 815 C C . GLN A 1 102 ? 3.303 -6.156 3.692 1.00 94.00 102 GLN A C 1
ATOM 817 O O . GLN A 1 102 ? 2.956 -4.983 3.808 1.00 94.00 102 GLN A O 1
ATOM 822 N N . ARG A 1 103 ? 3.035 -7.073 4.630 1.00 93.25 103 ARG A N 1
ATOM 823 C CA . ARG A 1 103 ? 2.160 -6.827 5.795 1.00 93.25 103 ARG A CA 1
ATOM 824 C C . ARG A 1 103 ? 2.592 -5.634 6.652 1.00 93.25 103 ARG A C 1
ATOM 826 O O . ARG A 1 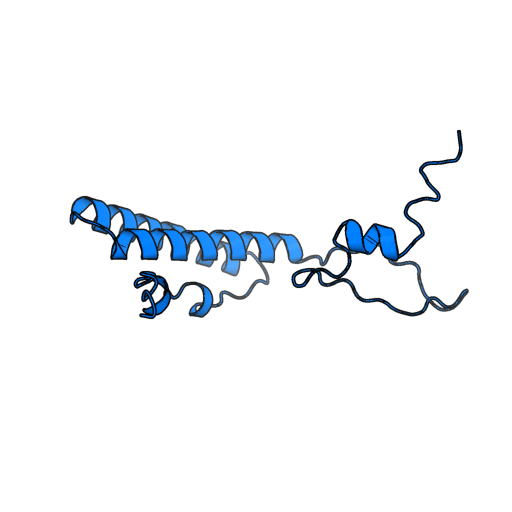103 ? 1.739 -4.929 7.181 1.00 93.25 103 ARG A O 1
ATOM 833 N N . ALA A 1 104 ? 3.895 -5.364 6.748 1.00 93.94 104 ALA A N 1
ATOM 834 C CA . ALA A 1 104 ? 4.421 -4.200 7.464 1.00 93.94 104 ALA A CA 1
ATOM 835 C C . ALA A 1 104 ? 3.841 -2.872 6.945 1.00 93.94 104 ALA A C 1
ATOM 837 O O . ALA A 1 104 ? 3.597 -1.963 7.732 1.00 93.94 104 ALA A O 1
ATOM 838 N N . ARG A 1 105 ? 3.532 -2.776 5.643 1.00 92.81 105 ARG A N 1
ATOM 839 C CA . ARG A 1 105 ? 2.942 -1.571 5.045 1.00 92.81 105 ARG A CA 1
ATOM 840 C C . ARG A 1 105 ? 1.507 -1.318 5.485 1.00 92.81 105 ARG A C 1
ATOM 842 O O . ARG A 1 105 ? 1.058 -0.184 5.395 1.00 92.81 105 ARG A O 1
ATOM 849 N N . GLU A 1 106 ? 0.799 -2.330 5.969 1.00 93.88 106 GLU A N 1
ATOM 850 C CA . GLU A 1 106 ? -0.570 -2.204 6.474 1.00 93.88 106 GLU A CA 1
ATOM 851 C C . GLU A 1 106 ? -0.624 -1.867 7.969 1.00 93.88 106 GLU A C 1
ATOM 853 O O . GLU A 1 106 ? -1.716 -1.685 8.512 1.00 93.88 106 GLU A O 1
ATOM 858 N N . ARG A 1 107 ? 0.516 -1.859 8.672 1.00 92.25 107 ARG A N 1
ATOM 859 C CA . ARG A 1 107 ? 0.563 -1.547 10.104 1.00 92.25 107 ARG A CA 1
ATOM 860 C C . ARG A 1 107 ? 0.413 -0.041 10.307 1.00 92.25 107 ARG A C 1
ATOM 862 O O . ARG A 1 107 ? 0.976 0.752 9.555 1.00 92.25 107 ARG A O 1
ATOM 869 N N . ILE A 1 108 ? -0.352 0.319 11.330 1.00 91.44 108 ILE A N 1
ATOM 870 C CA . ILE A 1 108 ? -0.378 1.664 11.900 1.00 91.44 108 ILE A CA 1
ATOM 871 C C . ILE A 1 108 ? 0.551 1.658 13.115 1.00 91.44 108 ILE A C 1
ATOM 873 O O . ILE A 1 108 ? 0.539 0.696 13.884 1.00 91.44 108 ILE A O 1
ATOM 877 N N . SER A 1 109 ? 1.414 2.662 13.247 1.00 86.50 109 SER A N 1
ATOM 878 C CA . SER A 1 109 ? 2.256 2.822 14.435 1.00 86.50 109 SER A CA 1
ATOM 879 C C . SER A 1 109 ? 1.566 3.716 15.472 1.00 86.50 109 SER A C 1
ATOM 881 O O . SER A 1 109 ? 0.759 4.562 15.084 1.00 86.50 109 SER A O 1
ATOM 883 N N . PRO A 1 110 ? 1.903 3.595 16.770 1.00 78.19 110 PRO A N 1
ATOM 884 C CA . PRO A 1 110 ? 1.361 4.476 17.809 1.00 78.19 110 PRO A CA 1
ATOM 885 C C . PRO A 1 110 ? 1.571 5.962 17.486 1.00 78.19 110 PRO A C 1
ATOM 887 O O . PRO A 1 110 ? 0.631 6.745 17.553 1.00 78.19 110 PRO A O 1
ATOM 890 N N . ARG A 1 111 ? 2.754 6.323 16.961 1.00 78.44 111 ARG A N 1
ATOM 891 C CA . ARG A 1 111 ? 3.064 7.684 16.479 1.00 78.44 111 ARG A CA 1
ATOM 892 C C . ARG A 1 111 ? 2.073 8.209 15.433 1.00 78.44 111 ARG A C 1
ATOM 894 O O . ARG A 1 111 ? 1.869 9.411 15.333 1.00 78.44 111 ARG A O 1
ATOM 901 N N . GLN A 1 112 ? 1.489 7.335 14.613 1.00 71.12 112 GLN A N 1
ATOM 902 C CA . GLN A 1 112 ? 0.512 7.725 13.588 1.00 71.12 112 GLN A CA 1
ATOM 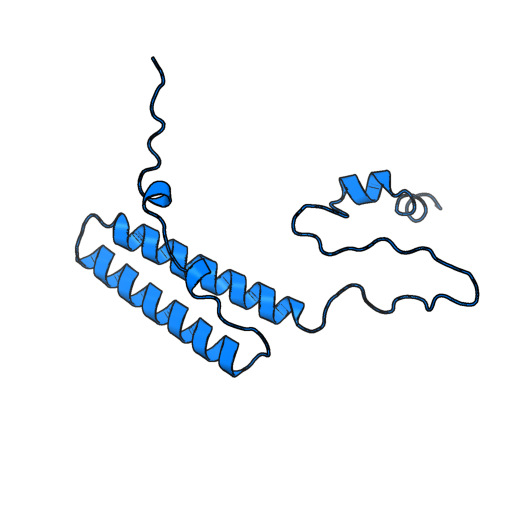903 C C . GLN A 1 112 ? -0.903 7.935 14.141 1.00 71.12 112 GLN A C 1
ATOM 905 O O . GLN A 1 112 ? -1.753 8.416 13.393 1.00 71.12 112 GLN A O 1
ATOM 910 N N . LEU A 1 113 ? -1.157 7.541 15.389 1.00 71.19 113 LEU A N 1
ATOM 911 C CA . LEU A 1 113 ? -2.423 7.738 16.094 1.00 71.19 113 LEU A CA 1
ATOM 912 C C . LEU A 1 113 ? -2.366 8.956 17.028 1.00 71.19 113 LEU A C 1
ATOM 914 O O . LEU A 1 113 ? -3.382 9.603 17.234 1.00 71.19 113 LEU A O 1
ATOM 918 N N . THR A 1 114 ? -1.180 9.299 17.540 1.00 65.00 114 THR A N 1
ATOM 919 C CA . THR A 1 114 ? -0.960 10.348 18.552 1.00 65.00 114 THR A CA 1
ATOM 920 C C . THR A 1 114 ? -0.374 11.644 17.973 1.00 65.00 114 THR A C 1
ATOM 922 O O . THR A 1 114 ? 0.532 12.228 18.564 1.00 65.00 114 THR A O 1
ATOM 925 N N . GLN A 1 115 ? -0.811 12.096 16.793 1.00 55.19 115 GLN A N 1
ATOM 926 C CA . GLN A 1 115 ? -0.345 13.380 16.245 1.00 55.19 115 GLN A CA 1
ATOM 9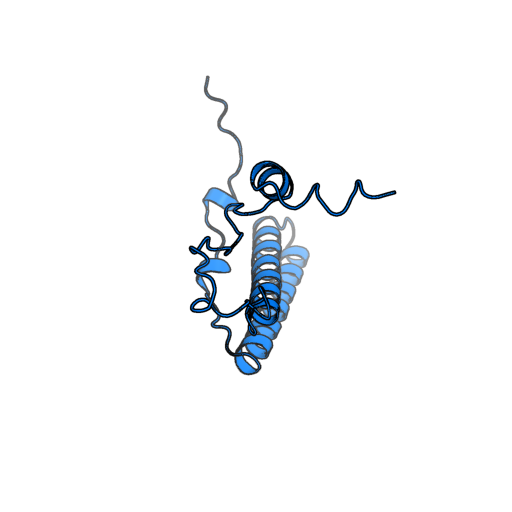27 C C . GLN A 1 115 ? -1.077 14.558 16.910 1.00 55.19 115 GLN A C 1
ATOM 929 O O . GLN A 1 115 ? -1.907 15.204 16.285 1.00 55.19 115 GLN A O 1
ATOM 934 N N . PHE A 1 116 ? -0.743 14.831 18.172 1.00 51.78 116 PHE A N 1
ATOM 935 C CA . PHE A 1 116 ? -0.854 16.166 18.761 1.00 51.78 116 PHE A CA 1
ATOM 936 C C . PHE A 1 116 ? 0.549 16.794 18.710 1.00 51.78 116 PHE A C 1
ATOM 938 O O . PHE A 1 116 ? 1.503 16.131 19.136 1.00 51.78 116 PHE A O 1
ATOM 945 N N . PRO A 1 117 ? 0.743 17.997 18.139 1.00 53.78 117 PRO A N 1
ATOM 946 C CA . PRO A 1 117 ? 2.020 18.685 18.271 1.00 53.78 117 PRO A CA 1
ATOM 947 C C . PRO A 1 117 ? 2.225 18.983 19.760 1.00 53.78 117 PRO A C 1
ATOM 949 O O . PRO A 1 117 ? 1.353 19.560 20.400 1.00 53.78 117 PRO A O 1
ATOM 952 N N . HIS A 1 118 ? 3.344 18.540 20.328 1.00 55.22 118 HIS A N 1
ATOM 953 C CA . HIS A 1 118 ? 3.779 19.085 21.606 1.00 55.22 118 HIS A CA 1
ATOM 954 C C . HIS A 1 118 ? 4.208 20.522 21.312 1.00 55.22 118 HIS A C 1
ATOM 956 O O . HIS A 1 118 ? 5.155 20.743 20.558 1.00 55.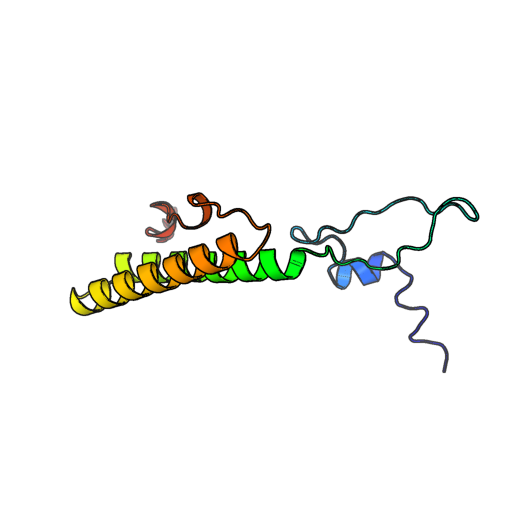22 118 HIS A O 1
ATOM 962 N N . GLU A 1 119 ? 3.461 21.491 21.827 1.00 48.78 119 GLU A N 1
ATOM 963 C CA . GLU A 1 119 ? 3.908 22.875 21.872 1.00 48.78 119 GLU A CA 1
ATOM 964 C C . GLU A 1 119 ? 5.132 22.906 22.789 1.00 48.78 119 GLU A C 1
ATOM 966 O O . GLU A 1 119 ? 5.041 22.670 23.992 1.00 48.78 119 GLU A O 1
ATOM 971 N N . THR A 1 120 ? 6.311 23.077 22.198 1.00 53.34 120 THR A N 1
ATOM 972 C CA . THR A 1 120 ? 7.537 23.351 22.943 1.00 53.34 120 THR A CA 1
ATOM 973 C C . THR A 1 120 ? 7.408 24.752 23.535 1.00 53.34 120 THR A C 1
ATOM 975 O O . THR A 1 120 ? 7.433 25.723 22.777 1.00 53.34 120 THR A O 1
ATOM 978 N N . SER A 1 121 ? 7.207 24.832 24.854 1.00 46.91 121 SER A N 1
ATOM 979 C CA . SER A 1 121 ? 7.416 26.047 25.659 1.00 46.91 121 SER A CA 1
ATOM 980 C C . SER A 1 121 ? 8.894 26.243 25.967 1.00 46.91 121 SER A C 1
ATOM 982 O O . SER A 1 121 ? 9.591 25.213 26.118 1.00 46.91 121 SER A O 1
#